Protein AF-A0A8J6LKH6-F1 (afdb_monomer_lite)

Structure (mmCIF, N/CA/C/O backbone):
data_AF-A0A8J6LKH6-F1
#
_entry.id   AF-A0A8J6LKH6-F1
#
loop_
_atom_site.group_PDB
_atom_site.id
_atom_site.type_symbol
_atom_site.label_atom_id
_atom_site.label_alt_id
_atom_site.label_comp_id
_atom_site.label_asym_id
_atom_site.label_entity_id
_atom_site.label_seq_id
_atom_site.pdbx_PDB_ins_code
_atom_site.Cartn_x
_atom_site.Cartn_y
_atom_site.Cartn_z
_atom_site.occupancy
_atom_site.B_iso_or_equiv
_atom_site.auth_seq_id
_atom_site.auth_comp_id
_atom_site.auth_asym_id
_atom_site.auth_atom_id
_atom_site.p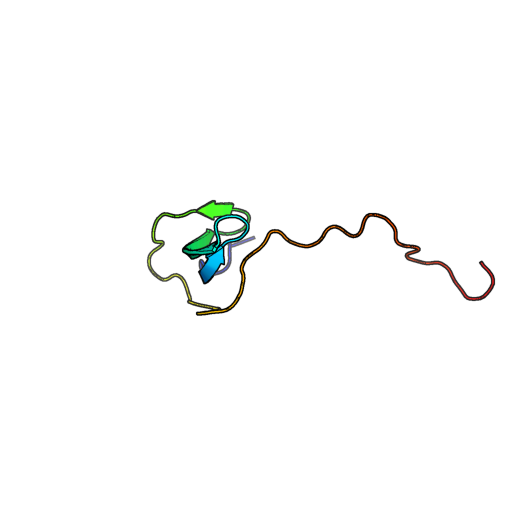dbx_PDB_model_num
ATOM 1 N N . MET A 1 1 ? -4.968 20.494 -6.769 1.00 51.31 1 MET A N 1
ATOM 2 C CA . MET A 1 1 ? -5.289 19.064 -6.582 1.00 51.31 1 MET A CA 1
ATOM 3 C C . MET A 1 1 ? -5.666 18.869 -5.128 1.00 51.31 1 MET A C 1
ATOM 5 O O . MET A 1 1 ? -4.816 19.076 -4.276 1.00 51.31 1 MET A O 1
ATOM 9 N N . THR A 1 2 ? -6.924 18.569 -4.818 1.00 56.31 2 THR A N 1
ATOM 10 C CA . THR A 1 2 ? -7.285 18.147 -3.458 1.00 56.31 2 THR A CA 1
ATOM 11 C C . THR A 1 2 ? -6.752 16.734 -3.263 1.00 56.31 2 THR A C 1
ATOM 13 O O . THR A 1 2 ? -7.025 15.867 -4.095 1.00 56.31 2 THR A O 1
ATOM 16 N N . ALA A 1 3 ? -5.949 16.506 -2.225 1.00 62.84 3 ALA A N 1
ATOM 17 C CA . ALA A 1 3 ? -5.495 15.160 -1.902 1.00 62.84 3 ALA A CA 1
ATOM 18 C C . ALA A 1 3 ? -6.724 14.269 -1.650 1.00 62.84 3 ALA A C 1
ATOM 20 O O . ALA A 1 3 ? -7.670 14.693 -0.984 1.00 62.84 3 ALA A O 1
ATOM 21 N N . GLY A 1 4 ? -6.727 13.061 -2.221 1.00 72.31 4 GLY A N 1
ATOM 22 C CA . GLY A 1 4 ? -7.713 12.040 -1.868 1.00 72.31 4 GLY A CA 1
ATOM 23 C C . GLY A 1 4 ? -7.633 11.685 -0.374 1.00 72.31 4 GLY A C 1
ATOM 24 O O . GLY A 1 4 ? -6.691 12.102 0.304 1.00 72.31 4 GLY A O 1
ATOM 25 N N . PRO A 1 5 ? -8.605 10.925 0.160 1.00 88.00 5 PRO A N 1
ATOM 26 C CA . PRO A 1 5 ? -8.576 10.512 1.562 1.00 88.00 5 PRO A CA 1
ATOM 27 C C . PRO A 1 5 ? -7.279 9.754 1.876 1.00 88.00 5 PRO A C 1
ATOM 29 O O . PRO A 1 5 ? -6.775 9.014 1.027 1.00 88.00 5 PRO A O 1
ATOM 32 N N . ALA A 1 6 ? -6.757 9.928 3.095 1.00 96.81 6 ALA A N 1
ATOM 33 C CA . ALA A 1 6 ? -5.593 9.181 3.559 1.00 96.81 6 ALA A CA 1
ATOM 34 C C . ALA A 1 6 ? -5.853 7.669 3.460 1.00 96.81 6 ALA A C 1
ATOM 36 O O . ALA A 1 6 ? -6.982 7.199 3.639 1.00 96.81 6 ALA A O 1
ATOM 37 N N . LEU A 1 7 ? -4.813 6.901 3.158 1.00 97.94 7 LEU A N 1
ATOM 38 C CA . LEU A 1 7 ? -4.900 5.446 3.064 1.00 97.94 7 LEU A CA 1
ATOM 39 C C . LEU A 1 7 ? -4.152 4.806 4.223 1.00 97.94 7 LEU A C 1
ATOM 41 O O . LEU A 1 7 ? -3.213 5.389 4.756 1.00 97.94 7 LEU A O 1
ATOM 45 N N . HIS A 1 8 ? -4.568 3.600 4.580 1.00 98.25 8 HIS A N 1
ATOM 46 C CA . HIS A 1 8 ? -3.937 2.781 5.598 1.00 98.25 8 HIS A CA 1
ATOM 47 C C . HIS A 1 8 ? -3.595 1.399 5.025 1.00 98.25 8 HIS A C 1
ATOM 49 O O . HIS A 1 8 ? -4.399 0.789 4.313 1.00 98.25 8 HIS A O 1
ATOM 55 N N . VAL A 1 9 ? -2.390 0.924 5.313 1.00 98.25 9 VAL A N 1
ATOM 56 C CA . VAL A 1 9 ? -1.835 -0.358 4.873 1.00 98.25 9 VAL A CA 1
ATOM 57 C C . VAL A 1 9 ? -1.303 -1.068 6.105 1.00 98.25 9 VAL A C 1
ATOM 59 O O . VAL A 1 9 ? -0.474 -0.503 6.813 1.00 98.25 9 VAL A O 1
ATOM 62 N N . ARG A 1 10 ? -1.716 -2.319 6.313 1.00 98.50 10 ARG A N 1
ATOM 63 C CA . ARG A 1 10 ? -1.140 -3.193 7.335 1.00 98.50 10 ARG A CA 1
ATOM 64 C C . ARG A 1 10 ? -0.515 -4.416 6.677 1.00 98.50 10 ARG A C 1
ATOM 66 O O . ARG A 1 10 ? -1.170 -5.089 5.887 1.00 98.50 10 ARG A O 1
ATOM 73 N N . GLY A 1 11 ? 0.742 -4.717 6.986 1.00 98.31 11 GLY A N 1
ATOM 74 C CA . GLY A 1 11 ? 1.446 -5.857 6.393 1.00 98.31 11 GLY A CA 1
ATOM 75 C C . GLY A 1 11 ? 2.883 -5.997 6.884 1.00 98.31 11 GLY A C 1
ATOM 76 O O . GLY A 1 11 ? 3.363 -5.174 7.660 1.00 98.31 11 GLY A O 1
ATOM 77 N N . VAL A 1 12 ? 3.565 -7.056 6.446 1.00 98.25 12 VAL A N 1
ATOM 78 C CA . VAL A 1 12 ? 4.968 -7.328 6.787 1.00 98.25 12 VAL A CA 1
ATOM 79 C C . VAL A 1 12 ? 5.866 -6.360 6.019 1.00 98.25 12 VAL A C 1
ATOM 81 O O . VAL A 1 12 ? 6.010 -6.485 4.804 1.00 98.25 12 VAL A O 1
ATOM 84 N N . VAL A 1 13 ? 6.462 -5.391 6.711 1.00 96.88 13 VAL A N 1
ATOM 85 C CA . VAL A 1 13 ? 7.372 -4.415 6.099 1.00 96.88 13 VAL A CA 1
ATOM 86 C C . VAL A 1 13 ? 8.752 -5.038 5.943 1.00 96.88 13 VAL A C 1
ATOM 88 O O . VAL A 1 13 ? 9.369 -5.460 6.921 1.00 96.88 13 VAL A O 1
ATOM 91 N N . LEU A 1 14 ? 9.236 -5.085 4.705 1.00 96.00 14 LEU A N 1
ATOM 92 C CA . LEU A 1 14 ? 10.577 -5.564 4.384 1.00 96.00 14 LEU A CA 1
ATOM 93 C C . LEU A 1 14 ? 11.607 -4.422 4.460 1.00 96.00 14 LEU A C 1
ATOM 95 O O . LEU A 1 14 ? 11.265 -3.273 4.166 1.00 96.00 14 LEU A O 1
ATOM 99 N N . PRO A 1 15 ? 12.871 -4.718 4.823 1.00 95.50 15 PRO A N 1
ATOM 100 C CA . PRO A 1 15 ? 13.433 -6.049 5.088 1.00 95.50 15 PRO A CA 1
ATOM 101 C C . PRO A 1 15 ? 13.279 -6.519 6.544 1.00 95.50 15 PRO A C 1
ATOM 103 O O . PRO A 1 15 ? 13.759 -7.592 6.876 1.00 95.50 15 PRO A O 1
ATOM 106 N N . ASP A 1 16 ? 12.633 -5.730 7.405 1.00 94.69 16 ASP A N 1
ATOM 107 C CA . ASP A 1 16 ? 12.581 -5.991 8.850 1.00 94.69 16 ASP A CA 1
ATOM 108 C C . ASP A 1 16 ? 11.711 -7.205 9.232 1.00 94.69 16 ASP A C 1
ATOM 110 O O . ASP A 1 16 ? 11.771 -7.656 10.370 1.00 94.69 16 ASP A O 1
ATOM 114 N N . GLU A 1 17 ? 10.880 -7.710 8.312 1.00 95.12 17 GLU A N 1
ATOM 115 C CA . GLU A 1 17 ? 9.991 -8.872 8.500 1.00 95.12 17 GLU A CA 1
ATOM 116 C C . GLU A 1 17 ? 8.973 -8.714 9.649 1.00 95.12 17 GLU A C 1
ATOM 118 O O . GLU A 1 17 ? 8.436 -9.683 10.185 1.00 95.12 17 GLU A O 1
ATOM 123 N N . ILE A 1 18 ? 8.636 -7.468 9.994 1.00 97.12 18 ILE A N 1
ATOM 124 C CA . ILE A 1 18 ? 7.688 -7.133 11.063 1.00 97.12 18 ILE A CA 1
ATOM 125 C C . ILE A 1 18 ? 6.393 -6.592 10.460 1.00 97.12 18 ILE A C 1
ATOM 127 O O . ILE A 1 18 ? 6.411 -5.740 9.570 1.00 97.12 18 ILE A O 1
ATOM 131 N N . VAL A 1 19 ? 5.253 -7.043 10.988 1.00 98.00 19 VAL A N 1
ATOM 132 C CA . VAL A 1 19 ? 3.950 -6.451 10.660 1.00 98.00 19 VAL A CA 1
ATOM 133 C C . VAL A 1 19 ? 3.883 -5.025 11.204 1.00 98.00 19 VAL A C 1
ATOM 135 O O . VAL A 1 19 ? 4.046 -4.822 12.407 1.00 98.00 19 VAL A O 1
ATOM 138 N N . ARG A 1 20 ?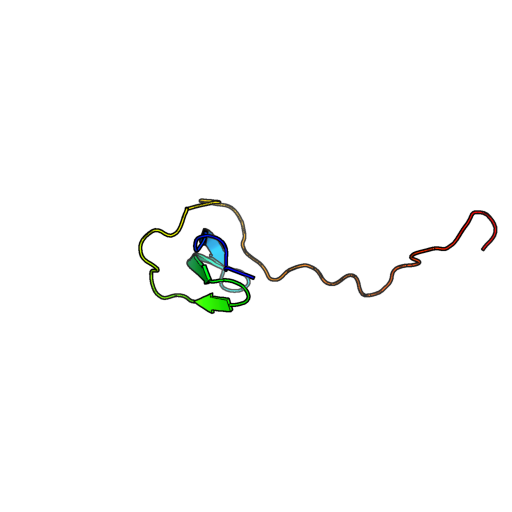 3.624 -4.044 10.335 1.00 97.69 20 ARG A N 1
ATOM 139 C CA . ARG A 1 20 ? 3.417 -2.641 10.719 1.00 97.69 20 ARG A CA 1
ATOM 140 C C . ARG A 1 20 ? 2.202 -2.043 10.024 1.00 97.69 20 ARG A C 1
ATOM 142 O O . ARG A 1 20 ? 1.803 -2.496 8.950 1.00 97.69 20 ARG A O 1
ATOM 149 N N . ASP A 1 21 ? 1.681 -0.996 10.642 1.00 98.31 21 ASP A N 1
ATOM 150 C CA . ASP A 1 21 ? 0.678 -0.098 10.090 1.00 98.31 21 ASP A CA 1
ATOM 151 C C . ASP A 1 21 ? 1.380 1.120 9.461 1.00 98.31 21 ASP A C 1
ATOM 153 O O . ASP A 1 21 ? 2.304 1.699 10.042 1.00 98.31 21 ASP A O 1
ATOM 157 N N . LEU A 1 22 ? 0.972 1.482 8.244 1.00 97.94 22 LEU A N 1
ATOM 158 C CA . LEU A 1 22 ? 1.476 2.626 7.484 1.00 97.94 22 LEU A CA 1
ATOM 159 C C . LEU A 1 22 ? 0.313 3.480 6.996 1.00 97.94 22 LEU A C 1
ATOM 161 O O . LEU A 1 22 ? -0.668 2.959 6.457 1.00 97.94 22 LEU A O 1
ATOM 165 N N . TRP A 1 23 ? 0.471 4.798 7.080 1.00 98.31 23 TRP A N 1
ATOM 166 C CA . TRP A 1 23 ? -0.492 5.755 6.550 1.00 98.31 23 TRP A CA 1
ATOM 167 C C . TRP A 1 23 ? 0.094 6.524 5.374 1.00 98.31 23 TRP A C 1
ATOM 169 O O . TRP A 1 23 ? 1.206 7.047 5.440 1.00 98.31 23 TRP A O 1
ATOM 179 N N . LEU A 1 24 ? -0.682 6.602 4.295 1.00 97.25 24 LEU A N 1
ATOM 180 C CA . LEU A 1 24 ? -0.338 7.318 3.072 1.00 97.25 24 LEU A CA 1
ATOM 181 C C . LEU A 1 24 ? -1.155 8.610 3.017 1.00 97.25 24 LEU A C 1
ATOM 183 O O . LEU A 1 24 ? -2.386 8.571 2.937 1.00 97.25 24 LEU A O 1
ATOM 187 N N . VAL A 1 25 ? -0.471 9.751 3.054 1.00 96.81 25 VAL A N 1
ATOM 188 C CA . VAL A 1 25 ? -1.074 11.088 2.995 1.00 96.81 25 VAL A CA 1
ATOM 189 C C . VAL A 1 25 ? -0.553 11.784 1.746 1.00 96.81 25 VAL A C 1
ATOM 191 O O . VAL A 1 25 ? 0.532 12.360 1.748 1.00 96.81 25 VAL A O 1
ATOM 194 N N . GLY A 1 26 ? -1.319 11.700 0.657 1.00 93.38 26 GLY A N 1
ATOM 195 C CA . GLY A 1 26 ? -0.868 12.191 -0.644 1.00 93.38 26 GLY A CA 1
ATOM 196 C C . GLY A 1 26 ? 0.380 11.441 -1.120 1.00 93.38 26 GLY A C 1
ATOM 197 O O . GLY A 1 26 ? 0.304 10.254 -1.419 1.00 93.38 26 GLY A O 1
ATOM 198 N N . ASP A 1 27 ? 1.510 12.142 -1.189 1.00 94.81 27 ASP A N 1
ATOM 199 C CA . ASP A 1 27 ? 2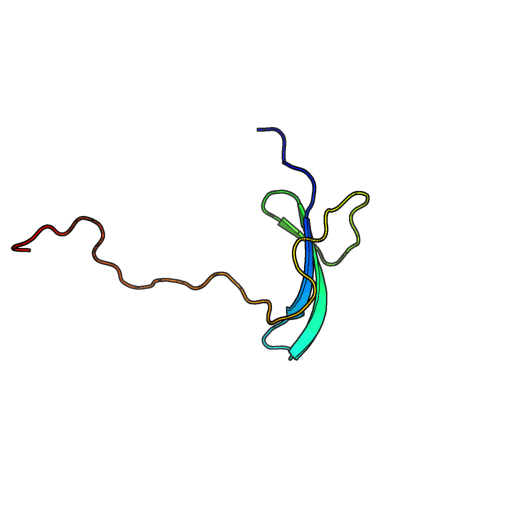.821 11.650 -1.631 1.00 94.81 27 ASP A CA 1
ATOM 200 C C . ASP A 1 27 ? 3.753 11.236 -0.474 1.00 94.81 27 ASP A C 1
ATOM 202 O O . ASP A 1 27 ? 4.921 10.919 -0.699 1.00 94.81 27 ASP A O 1
ATOM 206 N N . ARG A 1 28 ? 3.257 11.239 0.771 1.00 96.12 28 ARG A N 1
ATOM 207 C CA . ARG A 1 28 ? 4.045 10.933 1.974 1.00 96.12 28 ARG A CA 1
ATOM 208 C C . ARG A 1 28 ? 3.557 9.684 2.687 1.00 96.12 28 ARG A C 1
ATOM 210 O O . ARG A 1 28 ? 2.367 9.377 2.697 1.00 96.12 28 ARG A O 1
ATOM 217 N N . VAL A 1 29 ? 4.500 9.026 3.354 1.00 96.94 29 VAL A N 1
ATOM 218 C CA . VAL A 1 29 ? 4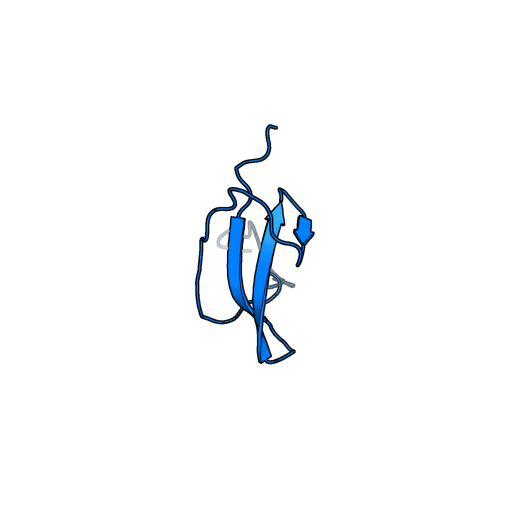.258 7.909 4.272 1.00 96.94 29 VAL A CA 1
ATOM 219 C C . VAL A 1 29 ? 4.534 8.379 5.698 1.00 96.94 29 VAL A C 1
ATOM 221 O O . VAL A 1 29 ? 5.504 9.100 5.933 1.00 96.94 29 VAL A O 1
ATOM 224 N N . THR A 1 30 ? 3.698 7.964 6.645 1.00 96.88 30 THR A N 1
ATOM 225 C CA . THR A 1 30 ? 3.926 8.130 8.083 1.00 96.88 30 THR A CA 1
ATOM 226 C C . THR A 1 30 ? 3.592 6.840 8.831 1.00 96.88 30 THR A C 1
ATOM 228 O O . THR A 1 30 ? 2.788 6.031 8.364 1.00 96.88 30 THR A O 1
ATOM 231 N N . PHE A 1 31 ? 4.215 6.661 9.993 1.00 96.50 31 PHE A N 1
ATOM 232 C CA . PHE A 1 31 ? 3.893 5.601 10.954 1.00 96.50 31 PHE A CA 1
ATOM 233 C C . PHE A 1 31 ? 2.875 6.059 12.007 1.00 96.50 31 PHE A C 1
ATOM 235 O O . PHE A 1 31 ? 2.432 5.258 12.823 1.00 96.50 31 PHE A O 1
ATOM 242 N N . GLU A 1 32 ? 2.513 7.343 12.002 1.00 97.94 32 GLU A N 1
ATOM 243 C CA . GLU A 1 32 ? 1.528 7.896 12.926 1.00 97.94 32 GLU A CA 1
ATOM 244 C C . GLU A 1 32 ? 0.103 7.713 12.385 1.00 97.94 32 GLU A C 1
ATOM 246 O O . GLU A 1 32 ? -0.141 8.015 11.209 1.00 97.94 32 GLU A O 1
ATOM 251 N N . PRO A 1 33 ? -0.861 7.289 13.221 1.00 97.75 33 PRO A N 1
ATOM 252 C CA . PRO A 1 33 ? -2.239 7.116 12.792 1.00 97.75 33 PRO A CA 1
ATOM 253 C C . PRO A 1 33 ? -2.874 8.383 12.217 1.00 97.75 33 PRO A C 1
ATOM 255 O O . PRO A 1 33 ? -2.824 9.455 12.821 1.00 97.75 33 PRO A O 1
ATOM 258 N N . VAL A 1 34 ? -3.556 8.244 11.076 1.00 97.69 34 VAL A N 1
ATOM 259 C CA . VAL A 1 34 ? -4.302 9.341 10.440 1.00 97.69 34 VAL A CA 1
ATOM 260 C C . VAL A 1 34 ? -5.812 9.097 10.554 1.00 97.69 34 VAL A C 1
ATOM 262 O O . VAL A 1 34 ? -6.314 8.115 9.995 1.00 97.69 34 VAL A O 1
ATOM 265 N N . PRO A 1 35 ? -6.570 9.974 11.245 1.00 95.94 35 PRO A N 1
ATOM 266 C CA . PRO A 1 35 ? -8.018 9.841 11.376 1.00 95.94 35 PRO A CA 1
ATOM 267 C C . PRO A 1 35 ? -8.733 9.788 10.024 1.00 95.94 35 PRO A C 1
ATOM 269 O O . PRO A 1 35 ? -8.450 10.573 9.120 1.00 95.94 35 PRO A O 1
ATOM 272 N N . GLY A 1 36 ? -9.685 8.864 9.894 1.00 95.00 36 GLY A N 1
ATOM 273 C CA . GLY A 1 36 ? -10.468 8.694 8.667 1.00 95.00 36 GLY A CA 1
ATOM 274 C C . GLY A 1 36 ? -9.711 8.038 7.508 1.00 95.00 36 GLY A C 1
ATOM 275 O O . GLY A 1 36 ? -10.256 7.971 6.406 1.00 95.00 36 GLY A O 1
ATOM 276 N N . ALA A 1 37 ? -8.486 7.543 7.728 1.00 97.81 37 ALA A N 1
ATOM 277 C CA . ALA A 1 37 ? -7.768 6.802 6.704 1.00 97.81 37 ALA A CA 1
ATOM 278 C C . ALA A 1 37 ? -8.482 5.488 6.355 1.00 97.81 37 ALA A C 1
ATOM 280 O O . ALA A 1 37 ? -8.929 4.745 7.229 1.00 97.81 37 ALA A O 1
ATOM 281 N N . ARG A 1 38 ? -8.573 5.184 5.059 1.00 97.69 38 ARG A N 1
ATOM 282 C CA . ARG A 1 38 ? -9.200 3.953 4.570 1.00 97.69 38 ARG A CA 1
ATOM 283 C C . ARG A 1 38 ? -8.172 2.830 4.508 1.00 97.69 38 ARG A C 1
ATOM 285 O O . ARG A 1 38 ? -7.214 2.937 3.744 1.00 97.69 38 ARG A O 1
ATOM 292 N N . THR A 1 39 ? -8.406 1.733 5.227 1.00 97.69 39 THR A N 1
ATOM 293 C CA . THR A 1 39 ? -7.612 0.507 5.055 1.00 97.69 39 THR A CA 1
ATOM 294 C C . THR A 1 39 ? -7.811 -0.041 3.644 1.00 97.69 39 THR A C 1
ATOM 296 O O . THR A 1 39 ? -8.942 -0.293 3.226 1.00 97.69 39 THR A O 1
ATOM 299 N N . VAL A 1 40 ? -6.719 -0.192 2.896 1.00 97.31 40 VAL A N 1
ATOM 300 C CA . VAL A 1 40 ? -6.738 -0.723 1.521 1.00 97.31 40 VAL A CA 1
ATOM 301 C C . VAL A 1 40 ? -6.184 -2.137 1.422 1.00 97.31 40 VAL A C 1
ATOM 303 O O . VAL A 1 40 ? -6.515 -2.846 0.477 1.00 97.31 40 VAL A O 1
ATOM 306 N N . VAL A 1 41 ? -5.371 -2.549 2.394 1.00 96.88 41 VAL A N 1
ATOM 307 C CA . VAL A 1 41 ? -4.838 -3.906 2.506 1.00 96.88 41 VAL A CA 1
ATOM 308 C C . VAL A 1 41 ? -4.543 -4.220 3.974 1.00 96.88 41 VAL A C 1
ATOM 310 O O . VAL A 1 41 ? -4.136 -3.333 4.729 1.00 96.88 41 VAL A O 1
ATOM 313 N N . ASP A 1 42 ? -4.764 -5.474 4.359 1.00 97.44 42 ASP A N 1
ATOM 314 C CA . ASP A 1 42 ? -4.436 -6.027 5.675 1.00 97.44 42 ASP A CA 1
ATOM 315 C C . ASP A 1 42 ? -3.858 -7.436 5.481 1.00 97.44 42 ASP A C 1
ATOM 317 O O . ASP A 1 42 ? -4.586 -8.410 5.284 1.00 97.44 42 ASP A O 1
ATOM 321 N N . GLY A 1 43 ? -2.529 -7.514 5.432 1.00 96.00 43 GLY A N 1
ATOM 322 C CA . GLY A 1 43 ? -1.757 -8.721 5.149 1.00 96.00 43 GLY A CA 1
ATOM 323 C C . GLY A 1 43 ? -0.810 -8.579 3.952 1.00 96.00 43 GLY A C 1
ATOM 324 O O . GLY A 1 43 ? -0.817 -7.586 3.227 1.00 96.00 43 GLY A O 1
ATOM 325 N N . GLY A 1 44 ? 0.022 -9.603 3.743 1.00 97.62 44 GLY A N 1
ATOM 326 C CA . GLY A 1 44 ? 1.040 -9.630 2.687 1.00 97.62 44 GLY A CA 1
ATOM 327 C C . GLY A 1 44 ? 2.333 -8.891 3.048 1.00 97.62 44 GLY A C 1
ATOM 328 O O . GLY A 1 44 ? 2.559 -8.531 4.205 1.00 97.62 44 GLY A O 1
ATOM 329 N N . PHE A 1 45 ? 3.188 -8.696 2.041 1.00 97.56 45 PHE A N 1
ATOM 330 C CA . PHE A 1 45 ? 4.466 -7.994 2.163 1.00 97.56 45 PHE A CA 1
ATOM 331 C C . PHE A 1 45 ? 4.362 -6.567 1.626 1.00 97.56 45 PHE A C 1
ATOM 333 O O . PHE A 1 45 ? 3.795 -6.336 0.558 1.00 97.56 45 PHE A O 1
ATOM 340 N N . VAL A 1 46 ? 4.958 -5.624 2.350 1.00 96.81 46 VAL A N 1
ATOM 341 C CA . VAL A 1 46 ? 5.064 -4.218 1.969 1.00 96.81 46 VAL A CA 1
ATOM 342 C C . VAL A 1 46 ? 6.527 -3.906 1.676 1.00 96.81 46 VAL A C 1
ATOM 344 O O . VAL A 1 46 ? 7.398 -4.097 2.525 1.00 96.81 46 VAL A O 1
ATOM 347 N N . LEU A 1 47 ? 6.788 -3.413 0.468 1.00 96.00 47 LEU A N 1
ATOM 348 C CA . LEU A 1 47 ? 8.106 -2.995 0.002 1.00 96.00 47 LEU A CA 1
ATOM 349 C C . LEU A 1 47 ? 7.994 -1.690 -0.803 1.00 96.00 47 LEU A C 1
ATOM 351 O O . LEU A 1 47 ? 6.899 -1.359 -1.272 1.00 96.00 47 LEU A O 1
ATOM 355 N N . PRO A 1 48 ? 9.100 -0.951 -1.001 1.00 94.81 48 PRO A N 1
ATOM 356 C CA . PRO A 1 48 ? 9.139 0.124 -1.983 1.00 94.81 48 PRO A CA 1
ATOM 357 C C . PRO A 1 48 ? 8.714 -0.369 -3.371 1.00 94.81 48 PRO A C 1
ATOM 359 O O . PRO A 1 48 ? 8.906 -1.538 -3.712 1.00 94.81 48 PRO A O 1
ATOM 362 N N . GLY A 1 49 ? 8.160 0.530 -4.187 1.00 95.44 49 GLY A N 1
ATOM 363 C CA .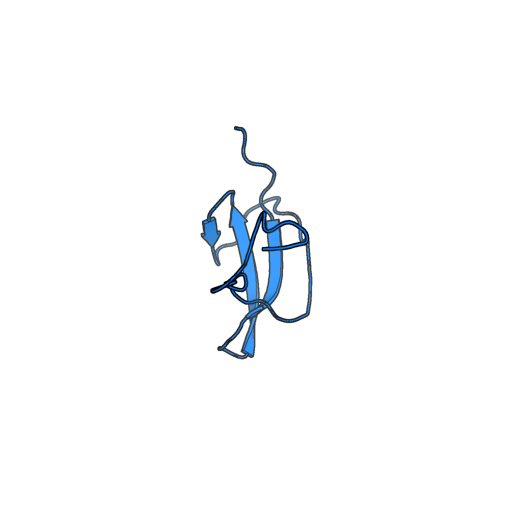 GLY A 1 49 ? 7.856 0.216 -5.582 1.00 95.44 49 GLY A CA 1
ATOM 364 C C . GLY A 1 49 ? 9.103 -0.297 -6.306 1.00 95.44 49 GLY A C 1
ATOM 365 O O . GLY A 1 49 ? 10.193 0.250 -6.131 1.00 95.44 49 GLY A O 1
ATOM 366 N N . LEU A 1 50 ? 8.945 -1.361 -7.096 1.00 96.50 50 LEU A N 1
ATOM 367 C CA . LEU A 1 50 ? 10.052 -1.925 -7.863 1.00 96.50 50 LEU A CA 1
ATOM 368 C C . LEU A 1 50 ? 10.592 -0.894 -8.857 1.00 96.50 50 LEU A C 1
ATOM 370 O O . LEU A 1 50 ? 9.831 -0.138 -9.464 1.00 96.50 50 LEU A O 1
ATOM 374 N N . VAL A 1 51 ? 11.911 -0.897 -9.036 1.00 97.19 51 VAL A N 1
ATOM 375 C CA . VAL A 1 51 ? 12.590 -0.055 -10.020 1.00 97.19 51 VAL A CA 1
ATOM 376 C C . VAL A 1 51 ? 12.847 -0.885 -11.266 1.00 97.19 51 VAL A C 1
ATOM 378 O O . VAL A 1 51 ? 13.595 -1.861 -11.226 1.00 97.19 51 VAL A O 1
ATOM 381 N N . ASP A 1 52 ? 12.246 -0.476 -12.377 1.00 96.56 52 ASP A N 1
ATOM 382 C CA . ASP A 1 52 ? 12.655 -0.944 -13.694 1.00 96.56 52 ASP A CA 1
ATOM 383 C C . ASP A 1 52 ? 13.882 -0.137 -14.136 1.00 96.56 52 ASP A C 1
ATOM 385 O O . ASP A 1 52 ? 13.786 1.046 -14.468 1.00 96.56 52 ASP A O 1
ATOM 389 N N . ALA A 1 53 ? 15.054 -0.766 -14.070 1.00 96.44 53 ALA A N 1
ATOM 390 C CA . ALA A 1 53 ? 16.317 -0.129 -14.425 1.00 96.44 53 ALA A CA 1
ATOM 391 C C . ALA A 1 53 ? 16.547 -0.063 -15.941 1.00 96.44 53 ALA A C 1
ATOM 393 O O . ALA A 1 53 ? 17.424 0.673 -16.393 1.00 96.44 53 ALA A O 1
ATOM 394 N N . HIS A 1 54 ? 15.808 -0.850 -16.728 1.00 94.75 54 HIS A N 1
ATOM 395 C CA . HIS A 1 54 ? 16.067 -0.984 -18.152 1.00 94.75 54 HIS A CA 1
ATOM 396 C C . HIS A 1 54 ? 14.808 -1.411 -18.900 1.00 94.75 54 HIS A C 1
ATOM 398 O O . HIS A 1 54 ? 14.445 -2.586 -18.935 1.00 94.75 54 HIS A O 1
ATOM 404 N N . CYS A 1 55 ? 14.222 -0.458 -19.621 1.00 93.12 55 CYS A N 1
ATOM 405 C CA . CYS A 1 55 ? 13.107 -0.706 -20.521 1.00 93.12 55 CYS A CA 1
ATOM 406 C C . CYS A 1 55 ? 13.345 -0.073 -21.898 1.00 93.12 55 CYS A C 1
ATOM 408 O O . CYS A 1 55 ? 14.039 0.931 -22.048 1.00 93.12 55 CYS A O 1
ATOM 410 N N . HIS A 1 56 ? 12.729 -0.663 -22.922 1.00 92.06 56 HIS A N 1
ATOM 411 C CA . HIS A 1 56 ? 12.732 -0.151 -24.293 1.00 92.06 56 HIS A CA 1
ATOM 412 C C . HIS A 1 56 ? 11.348 0.390 -24.666 1.00 92.06 56 HIS A C 1
ATOM 414 O O . HIS A 1 56 ? 10.668 -0.127 -25.556 1.00 92.06 56 HIS A O 1
ATOM 420 N N . ILE A 1 57 ? 10.897 1.420 -23.950 1.00 91.31 57 ILE A N 1
ATOM 421 C CA . ILE A 1 57 ? 9.584 2.024 -24.200 1.00 91.31 57 ILE A CA 1
ATOM 422 C C . ILE A 1 57 ? 9.597 2.716 -25.568 1.00 91.31 57 ILE A C 1
ATOM 424 O O . ILE A 1 57 ? 10.398 3.612 -25.815 1.00 91.31 57 ILE A O 1
ATOM 428 N N . GLY A 1 58 ? 8.693 2.306 -26.460 1.00 87.81 58 GLY A N 1
ATOM 429 C CA . GLY A 1 58 ? 8.521 2.923 -27.780 1.00 87.81 58 GLY A CA 1
ATOM 430 C C . GLY A 1 58 ? 9.291 2.275 -28.936 1.00 87.81 58 GLY A C 1
ATOM 431 O O . GLY A 1 58 ? 9.095 2.711 -30.072 1.00 87.81 58 GLY A O 1
ATOM 432 N N . ILE A 1 59 ? 10.088 1.220 -28.703 1.00 88.94 59 ILE A N 1
ATOM 433 C CA . ILE A 1 59 ? 10.643 0.409 -29.802 1.00 88.94 59 ILE A CA 1
ATOM 434 C C . ILE A 1 59 ? 9.494 -0.231 -30.585 1.00 88.94 59 ILE A C 1
ATOM 436 O O . ILE A 1 59 ? 8.600 -0.869 -30.021 1.00 88.94 59 ILE A O 1
ATOM 440 N N . ARG A 1 60 ? 9.514 -0.052 -31.908 1.00 77.81 60 ARG A N 1
ATOM 441 C CA . ARG A 1 60 ? 8.579 -0.715 -32.821 1.00 77.81 60 ARG A CA 1
ATOM 442 C C . ARG A 1 60 ? 9.216 -1.976 -33.389 1.00 77.81 60 ARG A C 1
ATOM 444 O O . ARG A 1 60 ? 10.409 -2.233 -33.268 1.00 77.81 60 ARG A O 1
ATOM 451 N N . LYS A 1 61 ? 8.389 -2.785 -34.043 1.00 76.69 61 LYS A N 1
ATOM 452 C CA . LYS A 1 61 ? 8.839 -3.984 -34.748 1.00 76.69 61 LYS A CA 1
ATOM 453 C C . LYS A 1 61 ? 9.902 -3.589 -35.792 1.00 76.69 61 LYS A C 1
ATOM 455 O O . LYS A 1 61 ? 9.574 -2.857 -36.720 1.00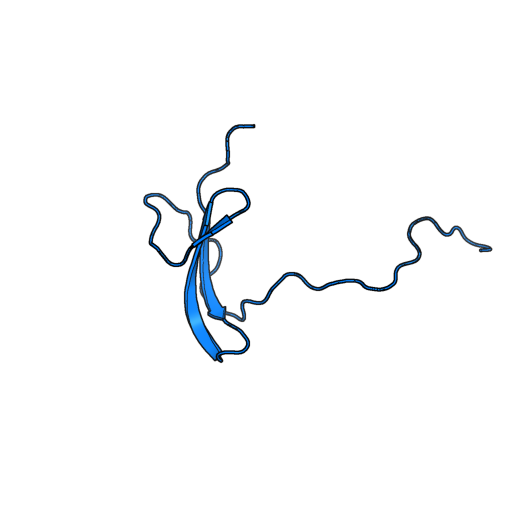 76.69 61 LYS A O 1
ATOM 460 N N . GLY A 1 62 ? 11.138 -4.064 -35.629 1.00 77.25 62 GLY A N 1
ATOM 461 C CA . GLY A 1 62 ? 12.277 -3.750 -36.509 1.00 77.25 62 GLY A CA 1
ATOM 462 C C . GLY A 1 62 ? 13.461 -3.052 -35.829 1.00 77.25 62 GLY A C 1
ATOM 463 O O . GLY A 1 62 ? 14.540 -3.053 -36.413 1.00 77.25 62 GLY A O 1
ATOM 464 N N . GLY A 1 63 ? 13.279 -2.553 -34.599 1.00 66.25 63 GLY A N 1
ATOM 465 C CA . GLY A 1 63 ? 14.282 -1.762 -33.876 1.00 66.25 63 GLY A CA 1
ATOM 466 C C . GLY A 1 63 ? 13.955 -0.284 -33.944 1.00 66.25 63 GLY A C 1
ATOM 467 O O . GLY A 1 63 ? 14.111 0.293 -35.040 1.00 66.25 63 GLY A O 1
#

Secondary structure (DSSP, 8-state):
-PPPPPEEEEEEETTTTEEEEEEEETTEEESS--TTPEEEEEEEEE-PPPP-----TT--TT-

Sequence (63 aa):
MTAGPALHVRGVVLPDEIVRDLWLVGDRVTFEPVPGARTVVDGGFVLPGLVDAHCHIGIRKGG

pLDDT: mean 92.5, std 10.34, range [51.31, 98.5]

Foldseek 3Di:
DPWDAKAWEWEQEPPVRDTAIWIHTRPDIDRDDDPPHHYPYHYDYDDPDDDDPDDDPPDDPPD

Radius of gyration: 16.62 Å; chains: 1; bounding box: 27×29×49 Å